Protein AF-A0A969PHQ2-F1 (afdb_monomer_lite)

pLDDT: mean 78.38, std 17.37, range [33.62, 97.25]

Secondary structure (DSSP, 8-state):
-PPPGGGPPPGGGPEEEEEEEPPTTTTTTTPPPPS-TT--TTSS-S-SGGGSEEEEESSTT-SEEEEEEEEE---S-HHHHHHHHHHHHTT----SHHHHHHHHH-B-TTS-BSEEEEEEEEEEE------

Foldseek 3Di:
DAPDPVPDDPPVQEKAKEWEFQDPCLVVVVDDQAPDVQCPPVVPPPPDSSRGTHIEIQCPVHFKYFYKYKAFPDDPDPVVSVQLNVVLSVLPPQHYPVSSVVQQCDADPVRHHSIDMGGPVDMGGDDPPDD

Radius of gyration: 15.78 Å; chains: 1; bounding box: 41×34×43 Å

Structure (mmCIF, N/CA/C/O backbone):
data_AF-A0A969PHQ2-F1
#
_entry.id   AF-A0A969PHQ2-F1
#
loop_
_atom_site.group_PDB
_atom_site.id
_atom_site.type_symbol
_atom_site.label_atom_id
_atom_site.label_alt_id
_atom_site.label_comp_id
_atom_site.label_asym_id
_atom_site.label_entity_id
_atom_site.label_seq_id
_atom_site.pdbx_PDB_ins_code
_atom_site.Cartn_x
_atom_site.Cartn_y
_atom_site.Cartn_z
_atom_site.occupancy
_atom_site.B_iso_or_equiv
_atom_site.auth_seq_id
_atom_site.auth_comp_id
_atom_site.auth_asym_id
_atom_site.auth_atom_id
_atom_site.pdbx_PDB_model_num
ATOM 1 N N . MET A 1 1 ? 24.945 -3.734 -4.606 1.00 40.53 1 MET A N 1
ATOM 2 C CA . MET A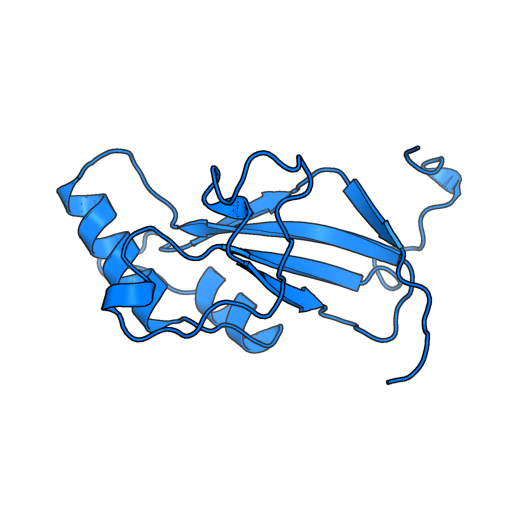 1 1 ? 25.780 -2.512 -4.649 1.00 40.53 1 MET A CA 1
ATOM 3 C C . MET A 1 1 ? 24.861 -1.319 -4.835 1.00 40.53 1 MET A C 1
ATOM 5 O O . MET A 1 1 ? 24.112 -1.302 -5.801 1.00 40.53 1 MET A O 1
ATOM 9 N N . THR A 1 2 ? 24.866 -0.366 -3.906 1.00 40.66 2 THR A N 1
ATOM 10 C CA . THR A 1 2 ? 24.143 0.904 -4.066 1.00 40.66 2 THR A CA 1
ATOM 11 C C . THR A 1 2 ? 24.962 1.793 -5.004 1.00 40.66 2 THR A C 1
ATOM 13 O O . THR A 1 2 ? 26.147 1.978 -4.719 1.00 40.66 2 THR A O 1
ATOM 16 N N . PRO A 1 3 ? 24.400 2.330 -6.101 1.00 42.75 3 PRO A N 1
ATOM 17 C CA . PRO A 1 3 ? 25.134 3.261 -6.948 1.00 42.75 3 PRO A CA 1
ATOM 18 C C . PRO A 1 3 ? 25.591 4.479 -6.128 1.00 42.75 3 PRO A C 1
ATOM 20 O O . PRO A 1 3 ? 24.864 4.898 -5.211 1.00 42.75 3 PRO A O 1
ATOM 23 N N . PRO A 1 4 ? 26.759 5.067 -6.442 1.00 46.84 4 PRO A N 1
ATOM 24 C CA . PRO A 1 4 ? 27.179 6.351 -5.889 1.00 46.84 4 PRO A CA 1
ATOM 25 C C . PRO A 1 4 ? 26.052 7.392 -6.012 1.00 46.84 4 PRO A C 1
ATOM 27 O O . PRO A 1 4 ? 25.302 7.397 -6.992 1.00 46.84 4 PRO A O 1
ATOM 30 N N . LYS A 1 5 ? 25.880 8.263 -5.005 1.00 49.59 5 LYS A N 1
ATOM 31 C CA . LYS A 1 5 ? 24.794 9.276 -4.969 1.00 49.59 5 LYS A CA 1
ATOM 32 C C . LYS A 1 5 ? 24.814 10.208 -6.191 1.00 49.59 5 LYS A C 1
ATOM 34 O O . LYS A 1 5 ? 23.779 10.723 -6.590 1.00 49.59 5 LYS A O 1
ATOM 39 N N . ASP A 1 6 ? 25.992 10.362 -6.762 1.00 48.72 6 ASP A N 1
ATOM 40 C CA . ASP A 1 6 ? 26.426 11.131 -7.920 1.00 48.72 6 ASP A CA 1
ATOM 41 C C . ASP A 1 6 ? 26.103 10.464 -9.277 1.00 48.72 6 ASP A C 1
ATOM 43 O O . ASP A 1 6 ? 26.273 11.089 -10.319 1.00 48.72 6 ASP A O 1
ATOM 47 N N . GLN A 1 7 ? 25.549 9.245 -9.276 1.00 51.25 7 GLN A N 1
ATOM 48 C CA . GLN A 1 7 ? 25.001 8.565 -10.463 1.00 51.25 7 GLN A CA 1
ATOM 49 C C . GLN A 1 7 ? 23.472 8.418 -10.438 1.00 51.25 7 GLN A C 1
ATOM 51 O O . GLN A 1 7 ? 22.901 7.795 -11.332 1.00 51.25 7 GLN A O 1
ATOM 56 N N . ARG A 1 8 ? 22.792 8.970 -9.426 1.00 56.50 8 ARG A N 1
ATOM 57 C CA . ARG A 1 8 ? 21.328 8.909 -9.347 1.00 56.50 8 ARG A CA 1
ATOM 58 C C . ARG A 1 8 ? 20.722 9.859 -10.365 1.00 56.50 8 ARG A C 1
ATOM 60 O O . ARG A 1 8 ? 21.049 11.047 -10.375 1.00 56.50 8 ARG A O 1
ATOM 67 N N . LEU A 1 9 ? 19.792 9.358 -11.172 1.00 56.75 9 LEU A N 1
ATOM 68 C CA . LEU A 1 9 ? 18.999 10.221 -12.039 1.00 56.75 9 LEU A CA 1
ATOM 69 C C . LEU A 1 9 ? 18.247 11.270 -11.187 1.00 56.75 9 LEU A C 1
ATOM 71 O O . LEU A 1 9 ? 17.856 10.967 -10.055 1.00 56.75 9 LEU A O 1
ATOM 75 N N . PRO A 1 10 ? 18.017 12.501 -11.680 1.00 58.25 10 PRO A N 1
ATOM 76 C CA . PRO A 1 10 ? 17.142 13.474 -11.022 1.00 58.25 10 PRO A CA 1
ATOM 77 C C . PRO A 1 10 ? 15.791 12.852 -10.638 1.00 58.25 10 PRO A C 1
ATOM 79 O O . PRO A 1 10 ? 15.305 11.978 -11.347 1.00 58.25 10 PRO A O 1
ATOM 82 N N . LEU A 1 11 ? 15.130 13.316 -9.567 1.00 54.94 11 LEU A N 1
ATOM 83 C CA . LEU A 1 11 ? 13.827 12.770 -9.125 1.00 54.94 11 LEU A CA 1
ATOM 84 C C . LEU A 1 11 ? 12.764 12.748 -10.244 1.00 54.94 11 LEU A C 1
ATOM 86 O O . LEU A 1 11 ? 11.943 11.839 -10.296 1.00 54.94 11 LEU A O 1
ATOM 90 N N . SER A 1 12 ? 12.815 13.703 -11.179 1.00 56.19 12 SER A N 1
ATOM 91 C CA . SER A 1 12 ? 11.962 13.758 -12.380 1.00 56.19 12 SER A CA 1
ATOM 92 C C . SER A 1 12 ? 12.228 12.636 -13.400 1.00 56.19 12 SER A C 1
ATOM 94 O O . SER A 1 12 ? 11.420 12.395 -14.299 1.00 56.19 12 SER A O 1
ATOM 96 N N . GLN A 1 13 ? 13.353 11.942 -13.260 1.00 58.62 13 GLN A N 1
ATOM 97 C CA . GLN A 1 13 ? 13.823 10.817 -14.064 1.00 58.62 13 GLN A CA 1
ATOM 98 C C . GLN A 1 13 ? 13.891 9.509 -13.253 1.00 58.62 13 GLN A C 1
ATOM 100 O O . GLN A 1 13 ? 14.401 8.508 -13.746 1.00 58.62 13 GLN A O 1
ATOM 105 N N . GLN A 1 14 ? 13.349 9.479 -12.035 1.00 66.94 14 GLN A N 1
ATOM 106 C CA . GLN A 1 14 ? 13.197 8.248 -11.261 1.00 66.94 14 GLN A CA 1
ATOM 107 C C . GLN A 1 14 ? 11.762 7.728 -11.408 1.00 66.94 14 GLN A C 1
ATOM 109 O O . GLN A 1 14 ? 10.800 8.485 -11.275 1.00 66.94 14 GLN A O 1
ATOM 114 N N . SER A 1 15 ? 11.591 6.431 -11.675 1.00 78.38 15 SER A N 1
ATOM 115 C CA . SER A 1 15 ? 10.291 5.784 -11.460 1.00 78.38 15 SER A CA 1
ATOM 116 C C . SER A 1 15 ? 10.169 5.355 -10.008 1.00 78.38 15 SER A C 1
ATOM 118 O O . SER A 1 15 ? 11.152 5.036 -9.342 1.00 78.38 15 SER A O 1
ATOM 120 N N . VAL A 1 16 ? 8.936 5.257 -9.531 1.00 84.44 16 VAL A N 1
ATOM 121 C CA . VAL A 1 16 ? 8.634 4.543 -8.296 1.00 84.44 16 VAL A CA 1
ATOM 122 C C . VAL A 1 16 ? 8.230 3.122 -8.652 1.00 84.44 16 VAL A C 1
ATOM 124 O O . VAL A 1 16 ? 7.546 2.898 -9.654 1.00 84.44 16 VAL A O 1
ATOM 127 N N . PHE A 1 17 ? 8.696 2.172 -7.855 1.00 86.69 17 PHE A N 1
ATOM 128 C CA . PHE A 1 17 ? 8.203 0.810 -7.808 1.00 86.69 17 PHE A CA 1
ATOM 129 C C . PHE A 1 17 ? 7.517 0.609 -6.458 1.00 86.69 17 PHE A C 1
ATOM 131 O O . PHE A 1 17 ? 8.144 0.791 -5.418 1.00 86.69 17 PHE A O 1
ATOM 138 N N . TYR A 1 18 ? 6.250 0.220 -6.480 1.00 87.75 18 TYR A N 1
ATOM 139 C CA . TYR A 1 18 ? 5.510 -0.204 -5.303 1.00 87.75 18 TYR A CA 1
ATOM 140 C C . TYR A 1 18 ? 5.402 -1.728 -5.28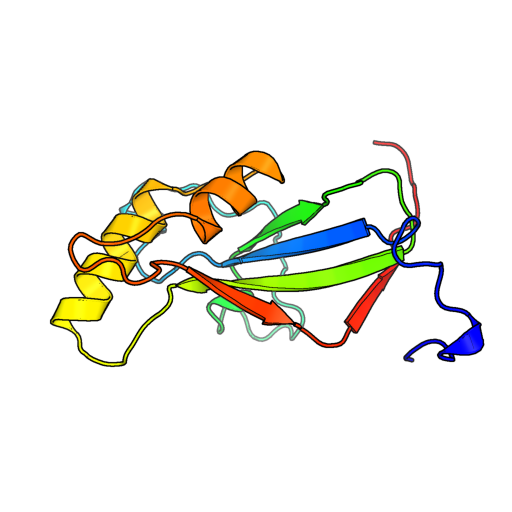4 1.00 87.75 18 TYR A C 1
ATOM 142 O O . TYR A 1 18 ? 4.913 -2.317 -6.253 1.00 87.75 18 TYR A O 1
ATOM 150 N N . GLN A 1 19 ? 5.804 -2.345 -4.173 1.00 88.31 19 GLN A N 1
ATOM 151 C CA . GLN A 1 19 ? 5.300 -3.654 -3.775 1.00 88.31 19 GLN A CA 1
ATOM 152 C C . GLN A 1 19 ? 4.021 -3.443 -2.958 1.00 88.31 19 GLN A C 1
ATOM 154 O O . GLN A 1 19 ? 4.044 -2.778 -1.926 1.00 88.31 19 GLN A O 1
ATOM 159 N N . VAL A 1 20 ? 2.884 -3.948 -3.429 1.00 91.06 20 VAL A N 1
ATOM 160 C CA . VAL A 1 20 ? 1.605 -3.843 -2.710 1.00 91.06 20 VAL A CA 1
ATOM 161 C C . VAL A 1 20 ? 1.329 -5.163 -2.012 1.00 91.06 20 VAL A C 1
ATOM 163 O O . VAL A 1 20 ?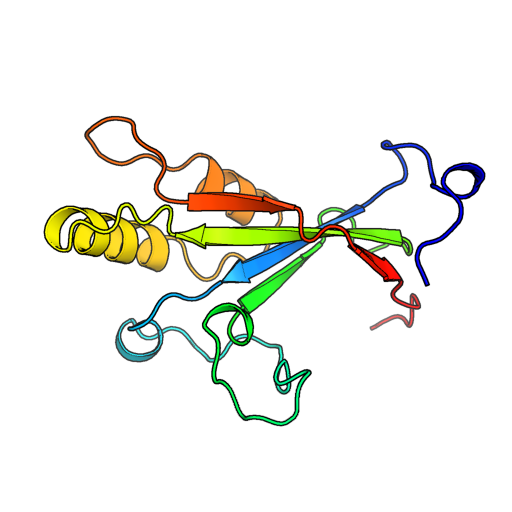 0.975 -6.138 -2.672 1.00 91.06 20 VAL A O 1
ATOM 166 N N . VAL A 1 21 ? 1.517 -5.192 -0.696 1.00 89.94 21 VAL A N 1
ATOM 167 C CA . VAL A 1 21 ? 1.529 -6.411 0.121 1.00 89.94 21 VAL A CA 1
ATOM 168 C C . VAL A 1 21 ? 0.119 -6.928 0.385 1.00 89.94 21 VAL A C 1
ATOM 170 O O . VAL A 1 21 ? -0.771 -6.183 0.791 1.00 89.94 21 VAL A O 1
ATOM 173 N N . TYR A 1 22 ? -0.091 -8.228 0.199 1.00 88.88 22 TYR A N 1
ATOM 174 C CA . TYR A 1 22 ? -1.363 -8.879 0.486 1.00 88.88 22 TYR A CA 1
ATOM 175 C C . TYR A 1 22 ? -1.370 -9.333 1.952 1.00 88.88 22 TYR A C 1
ATOM 177 O O . TYR A 1 22 ? -0.528 -10.142 2.349 1.00 88.88 22 TYR A O 1
ATOM 185 N N . PRO A 1 23 ? -2.310 -8.852 2.787 1.00 88.69 23 PRO A N 1
ATOM 186 C CA . PRO A 1 23 ? -2.386 -9.276 4.180 1.00 88.69 23 PRO A CA 1
ATOM 187 C C . PRO A 1 23 ? -2.850 -10.730 4.298 1.00 88.69 23 PRO A C 1
ATOM 189 O O . PRO A 1 23 ? -3.487 -11.269 3.393 1.00 88.69 23 PRO A O 1
ATOM 192 N N . ALA A 1 24 ? -2.622 -11.348 5.458 1.00 84.81 24 ALA A N 1
ATOM 193 C CA . ALA A 1 24 ? -3.200 -12.653 5.781 1.00 84.81 24 ALA A CA 1
ATOM 194 C C . ALA A 1 24 ? -4.721 -12.676 5.526 1.00 84.81 24 ALA A C 1
ATOM 196 O O . ALA A 1 24 ? -5.415 -11.694 5.800 1.00 84.81 24 ALA A O 1
ATOM 197 N N . GLY A 1 25 ? -5.257 -13.793 5.032 1.00 84.94 25 GLY A N 1
ATOM 198 C CA . GLY A 1 25 ? -6.677 -13.896 4.675 1.00 84.94 25 GLY A CA 1
ATOM 199 C C . GLY A 1 25 ? -7.019 -13.490 3.230 1.00 84.94 25 GLY A C 1
ATOM 200 O O . GLY A 1 25 ? -8.195 -13.417 2.877 1.00 84.94 25 GLY A O 1
ATOM 201 N N . TRP A 1 26 ? -6.026 -13.153 2.394 1.00 87.75 26 TRP A N 1
ATOM 202 C CA . TRP A 1 26 ? -6.265 -12.683 1.023 1.00 87.75 26 TRP A CA 1
ATOM 203 C C . TRP A 1 26 ? -6.851 -13.758 0.097 1.00 87.75 26 TRP A C 1
ATOM 205 O O . TRP A 1 26 ? -7.663 -13.435 -0.771 1.00 87.75 26 TRP A O 1
ATOM 215 N N . LYS A 1 27 ? -6.475 -15.031 0.285 1.00 86.75 27 LYS A N 1
ATOM 216 C CA . LYS A 1 27 ? -6.998 -16.154 -0.514 1.00 86.75 27 LYS A CA 1
ATOM 217 C C . LYS A 1 27 ? -8.476 -16.375 -0.222 1.00 86.75 27 LYS A C 1
ATOM 219 O O . LYS A 1 27 ? -9.273 -16.554 -1.136 1.00 86.75 27 LYS A O 1
ATOM 224 N N . GLU A 1 28 ? -8.838 -16.311 1.053 1.00 88.56 28 GLU A N 1
ATOM 225 C CA . GLU A 1 28 ? -10.200 -16.426 1.565 1.00 88.56 28 GLU A CA 1
ATOM 226 C C . GLU A 1 28 ? -11.078 -15.269 1.072 1.00 88.56 28 GLU A C 1
ATOM 228 O O . GLU A 1 28 ? -12.271 -15.449 0.851 1.00 88.56 28 GLU A O 1
ATOM 233 N N . ALA A 1 29 ? -10.478 -14.102 0.818 1.00 86.31 29 ALA A N 1
ATOM 234 C CA . ALA A 1 29 ? -11.131 -12.970 0.164 1.00 86.31 29 ALA A CA 1
ATOM 235 C C . ALA A 1 29 ? -11.303 -13.142 -1.363 1.00 86.31 29 ALA A C 1
ATOM 237 O O . ALA A 1 29 ? -11.767 -12.221 -2.034 1.00 86.31 29 ALA A O 1
ATOM 238 N N . GLY A 1 30 ? -10.930 -14.294 -1.933 1.00 87.81 30 GLY A N 1
ATOM 239 C CA . GLY A 1 30 ? -11.083 -14.605 -3.358 1.00 87.81 30 GLY A CA 1
ATOM 240 C C . GLY A 1 30 ? -10.043 -13.945 -4.268 1.00 87.81 30 GLY A C 1
ATOM 241 O O . GLY A 1 30 ? -10.188 -13.978 -5.493 1.00 87.81 30 GLY A O 1
ATOM 242 N N . LEU A 1 31 ? -8.993 -13.344 -3.700 1.00 85.31 31 LEU A N 1
ATOM 243 C CA . LEU A 1 31 ? -7.920 -12.749 -4.487 1.00 85.31 31 LEU A CA 1
ATOM 244 C C . LEU A 1 31 ? -7.040 -13.854 -5.087 1.00 85.31 31 LEU A C 1
ATOM 246 O O . LEU A 1 31 ? -6.722 -14.850 -4.439 1.00 85.31 31 LEU A O 1
ATOM 250 N N . LYS A 1 32 ? -6.653 -13.680 -6.355 1.00 82.62 32 LYS A N 1
ATOM 251 C CA . LYS A 1 32 ? -5.730 -14.593 -7.044 1.00 82.62 32 LYS A CA 1
ATOM 252 C C . LYS A 1 32 ? -4.305 -14.373 -6.546 1.00 82.62 32 LYS A C 1
ATOM 254 O O . LYS A 1 32 ? -3.969 -13.269 -6.125 1.00 82.62 32 LYS A O 1
ATOM 259 N N . THR A 1 33 ? -3.469 -15.407 -6.649 1.00 74.50 33 THR A N 1
ATOM 260 C CA . THR A 1 33 ? -2.042 -15.297 -6.329 1.00 74.50 33 THR A CA 1
ATOM 261 C C . THR A 1 33 ? -1.418 -14.144 -7.118 1.00 74.50 33 THR A C 1
ATOM 263 O O . THR A 1 33 ? -1.590 -14.106 -8.343 1.00 74.50 33 THR A O 1
ATOM 266 N N . PRO A 1 34 ? -0.727 -13.201 -6.452 1.00 69.38 34 PRO A N 1
ATOM 267 C CA . PRO A 1 34 ? -0.060 -12.118 -7.153 1.00 69.38 34 PRO A CA 1
ATOM 268 C C . PRO A 1 34 ? 0.991 -12.657 -8.129 1.00 69.38 34 PRO A C 1
ATOM 270 O O . PRO A 1 34 ? 1.543 -13.742 -7.957 1.00 69.38 34 PRO A O 1
ATOM 273 N N . HIS A 1 35 ? 1.259 -11.891 -9.186 1.00 58.31 35 HIS A N 1
ATOM 274 C CA . HIS A 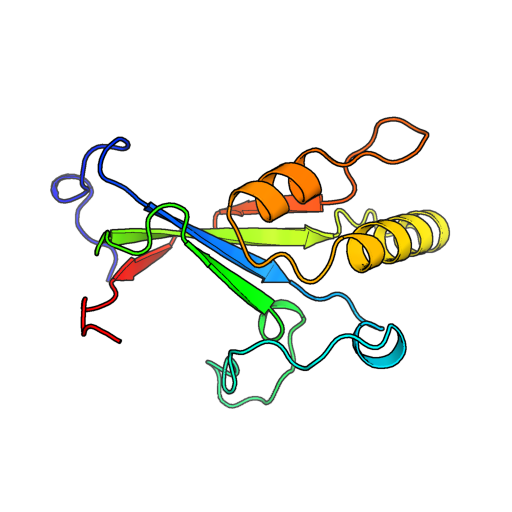1 35 ? 2.000 -12.340 -10.375 1.00 58.31 35 HIS A CA 1
ATOM 275 C C . HIS A 1 35 ? 3.495 -12.650 -10.149 1.00 58.31 35 HIS A C 1
ATOM 277 O O . HIS A 1 35 ? 4.194 -12.988 -11.101 1.00 58.31 35 HIS A O 1
ATOM 283 N N . CYS A 1 36 ? 4.009 -12.541 -8.926 1.00 58.59 36 CYS A N 1
ATOM 284 C CA . CYS A 1 36 ? 5.403 -12.829 -8.624 1.00 58.59 36 CYS A CA 1
ATOM 285 C C . CYS A 1 36 ? 5.546 -14.149 -7.863 1.00 58.59 36 CYS A C 1
ATOM 287 O O . CYS A 1 36 ? 5.543 -14.182 -6.635 1.00 58.59 36 CYS A O 1
ATOM 289 N N . ASN A 1 37 ? 5.705 -15.235 -8.612 1.00 43.62 37 ASN A N 1
ATOM 290 C CA . ASN A 1 37 ? 6.258 -16.480 -8.099 1.00 43.62 37 ASN A CA 1
ATOM 291 C C . ASN A 1 37 ? 7.558 -16.791 -8.872 1.00 43.62 37 ASN A C 1
ATOM 293 O O . ASN A 1 37 ? 7.496 -16.790 -10.105 1.00 43.62 37 ASN A O 1
ATOM 297 N N . PRO A 1 38 ? 8.701 -17.055 -8.209 1.00 52.69 38 PRO A N 1
ATOM 298 C CA . PRO A 1 38 ? 8.939 -16.931 -6.774 1.00 52.69 38 PRO A CA 1
ATOM 299 C C . PRO A 1 38 ? 9.392 -15.510 -6.422 1.00 52.69 38 PRO A C 1
ATOM 301 O O . PRO A 1 38 ? 10.462 -15.064 -6.826 1.00 52.69 38 PRO A O 1
ATOM 304 N N . CYS A 1 39 ? 8.573 -14.806 -5.640 1.00 59.22 39 CYS A N 1
ATOM 305 C CA . CYS A 1 39 ? 9.061 -13.727 -4.777 1.00 59.22 39 CYS A CA 1
ATOM 306 C C . CYS A 1 39 ? 9.707 -14.278 -3.492 1.00 59.22 39 CYS A C 1
ATOM 308 O O . CYS A 1 39 ? 10.136 -13.501 -2.651 1.00 59.22 39 CYS A O 1
ATOM 310 N N . ASP A 1 40 ? 9.834 -15.607 -3.380 1.00 58.78 40 ASP A N 1
ATOM 311 C CA . ASP A 1 40 ? 10.700 -16.300 -2.428 1.00 58.78 40 ASP A CA 1
ATOM 312 C C . ASP A 1 40 ? 12.176 -16.017 -2.757 1.00 58.78 40 ASP A C 1
ATOM 314 O O . ASP A 1 40 ? 12.915 -16.852 -3.277 1.00 58.78 40 ASP A O 1
ATOM 318 N N . HIS A 1 41 ? 12.593 -14.772 -2.524 1.00 58.56 41 HIS A N 1
ATOM 319 C CA . HIS A 1 41 ? 13.947 -14.315 -2.809 1.00 58.56 41 HIS A CA 1
ATOM 320 C C . HIS A 1 41 ? 14.991 -15.046 -1.946 1.00 58.56 41 HIS A C 1
ATOM 322 O O . HIS A 1 41 ? 16.167 -15.062 -2.309 1.00 58.56 41 HIS A O 1
ATOM 328 N N . ALA A 1 42 ? 14.569 -15.644 -0.826 1.00 58.12 42 ALA A N 1
ATOM 329 C CA . ALA A 1 42 ? 15.420 -16.388 0.098 1.00 58.12 42 ALA A CA 1
ATOM 330 C C . ALA A 1 42 ? 15.417 -17.913 -0.140 1.00 58.12 42 ALA A C 1
ATOM 332 O O . ALA A 1 42 ? 16.243 -18.611 0.442 1.00 58.12 42 ALA A O 1
ATOM 333 N N . ASN A 1 43 ? 14.556 -18.436 -1.022 1.00 58.31 43 ASN A N 1
ATOM 334 C CA . ASN A 1 43 ? 14.264 -19.872 -1.160 1.00 58.31 43 ASN A CA 1
ATOM 335 C C . ASN A 1 43 ? 13.807 -20.541 0.157 1.00 58.31 43 ASN A C 1
ATOM 337 O O . ASN A 1 43 ? 14.061 -21.726 0.381 1.00 58.31 43 ASN A O 1
AT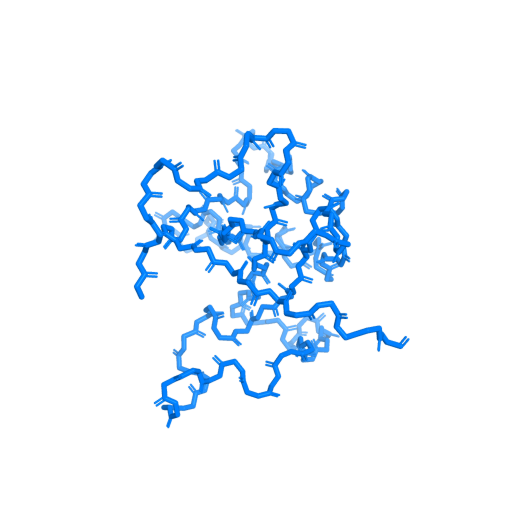OM 341 N N . GLU A 1 44 ? 13.161 -19.787 1.045 1.00 59.47 44 GLU A N 1
ATOM 342 C CA . GLU A 1 44 ? 12.668 -20.250 2.348 1.00 59.47 44 GLU A CA 1
ATOM 343 C C . GLU A 1 44 ? 11.172 -20.611 2.313 1.00 59.47 44 GLU A C 1
ATOM 345 O O . GLU A 1 44 ? 10.592 -21.023 3.318 1.00 59.47 44 GLU A O 1
ATOM 350 N N . GLY A 1 45 ? 10.536 -20.502 1.146 1.00 57.59 45 GLY A N 1
ATOM 351 C CA . GLY A 1 45 ? 9.090 -20.506 0.980 1.00 57.59 45 GLY A CA 1
ATOM 352 C C . GLY A 1 45 ? 8.487 -19.114 1.189 1.00 57.59 45 GLY A C 1
ATOM 353 O O . GLY A 1 45 ? 9.165 -18.167 1.564 1.00 57.59 45 GLY A O 1
ATOM 354 N N . TYR A 1 46 ? 7.178 -18.977 0.951 1.00 60.75 46 TYR A N 1
ATOM 355 C CA . TYR A 1 46 ? 6.419 -17.742 1.210 1.00 60.75 46 TYR A CA 1
ATOM 356 C C . TYR A 1 46 ? 6.250 -17.498 2.716 1.00 60.75 46 TYR A C 1
ATOM 358 O O . TYR A 1 46 ? 5.154 -17.655 3.263 1.00 60.75 46 TYR A O 1
ATOM 366 N N . THR A 1 47 ? 7.346 -17.208 3.405 1.00 56.91 47 THR A N 1
ATOM 367 C CA . THR A 1 47 ? 7.398 -17.117 4.865 1.00 56.91 47 THR A CA 1
ATOM 368 C C . THR A 1 47 ? 7.083 -15.716 5.362 1.00 56.91 47 THR A C 1
ATOM 370 O O . THR A 1 47 ? 6.676 -15.566 6.516 1.00 56.91 47 THR A O 1
ATOM 373 N N . THR A 1 48 ? 7.185 -14.694 4.505 1.00 62.34 48 THR A N 1
ATOM 374 C CA . THR A 1 48 ? 6.895 -13.309 4.873 1.00 62.34 48 THR A CA 1
ATOM 375 C C . THR A 1 48 ? 5.700 -12.743 4.101 1.00 62.34 48 THR A C 1
ATOM 377 O O . THR A 1 48 ? 5.502 -13.050 2.923 1.00 62.34 48 THR A O 1
ATOM 380 N N . PRO A 1 49 ? 4.878 -11.871 4.720 1.00 63.31 49 PRO A N 1
ATOM 381 C CA . PRO A 1 49 ? 3.803 -11.179 4.009 1.00 63.31 49 PRO A CA 1
ATOM 382 C C . PRO A 1 49 ? 4.304 -10.405 2.785 1.00 63.31 49 PRO A C 1
ATOM 384 O O . PRO A 1 49 ? 3.605 -10.326 1.779 1.00 63.31 49 PRO A O 1
ATOM 387 N N . THR A 1 50 ? 5.532 -9.881 2.845 1.00 68.25 50 THR A N 1
ATOM 388 C CA . THR A 1 50 ? 6.174 -9.187 1.728 1.00 68.25 50 THR A CA 1
ATOM 389 C C . THR A 1 50 ? 6.437 -10.089 0.528 1.00 68.25 50 THR A C 1
ATOM 391 O O . THR A 1 50 ? 6.475 -9.570 -0.574 1.00 68.25 50 THR A O 1
ATOM 394 N N . ASP A 1 51 ? 6.511 -11.414 0.667 1.00 70.31 51 ASP A N 1
ATOM 395 C CA . ASP A 1 51 ? 6.681 -12.312 -0.490 1.00 70.31 51 ASP A CA 1
ATOM 396 C C . ASP A 1 51 ? 5.411 -12.404 -1.354 1.00 70.31 51 ASP A C 1
ATOM 398 O O . ASP A 1 51 ? 5.427 -12.934 -2.467 1.00 70.31 51 ASP A O 1
ATOM 402 N N . ILE A 1 52 ? 4.286 -11.886 -0.850 1.00 80.62 52 ILE A N 1
ATOM 403 C CA . ILE A 1 52 ? 2.980 -11.934 -1.499 1.00 80.62 52 ILE A CA 1
ATOM 404 C C . ILE A 1 52 ? 2.544 -10.505 -1.824 1.00 80.62 52 ILE A C 1
ATOM 406 O O . ILE A 1 52 ? 1.821 -9.865 -1.062 1.00 80.62 52 ILE A O 1
ATOM 410 N N . HIS A 1 53 ? 2.979 -9.993 -2.976 1.00 84.00 53 HIS A N 1
ATOM 411 C CA . HIS A 1 53 ? 2.694 -8.614 -3.369 1.00 84.00 53 HIS A CA 1
ATOM 412 C C . HIS A 1 53 ? 2.423 -8.431 -4.872 1.00 84.00 53 HIS A C 1
ATOM 414 O O . HIS A 1 53 ? 3.008 -9.110 -5.721 1.00 84.00 53 HIS A O 1
ATOM 420 N N . ASP A 1 54 ? 1.619 -7.431 -5.233 1.00 85.06 54 ASP A N 1
ATOM 421 C CA . ASP A 1 54 ? 1.595 -6.910 -6.606 1.00 85.06 54 ASP A CA 1
ATOM 422 C C . ASP A 1 54 ? 2.771 -5.952 -6.843 1.00 85.06 54 ASP A C 1
ATOM 424 O O . ASP A 1 54 ?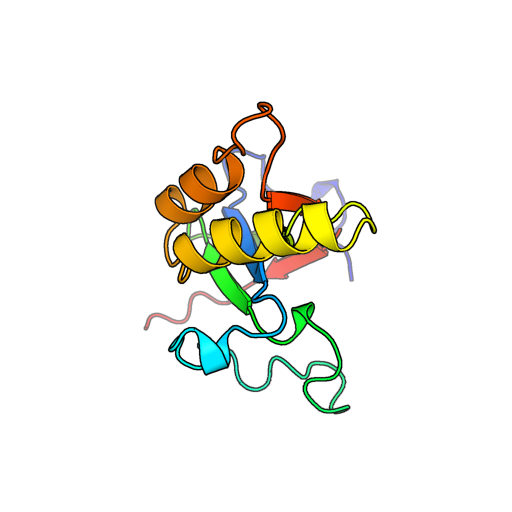 3.244 -5.284 -5.925 1.00 85.06 54 ASP A O 1
ATOM 428 N N . ARG A 1 55 ? 3.236 -5.864 -8.093 1.00 83.25 55 ARG A N 1
ATOM 429 C CA . ARG A 1 55 ? 4.283 -4.927 -8.518 1.00 83.25 55 ARG A CA 1
ATOM 430 C C . ARG A 1 55 ? 3.659 -3.813 -9.344 1.00 83.25 55 ARG A C 1
ATOM 432 O O . ARG A 1 55 ? 3.064 -4.085 -10.385 1.00 83.25 55 ARG A O 1
ATOM 439 N N . VAL A 1 56 ? 3.838 -2.567 -8.927 1.00 86.50 56 VAL A N 1
ATOM 440 C CA . VAL A 1 56 ? 3.313 -1.406 -9.652 1.00 86.50 56 VAL A CA 1
ATOM 441 C C . VAL A 1 56 ? 4.427 -0.401 -9.886 1.00 86.50 56 VAL A C 1
ATOM 443 O O . VAL A 1 56 ? 4.951 0.190 -8.947 1.00 86.50 56 VAL A O 1
ATOM 446 N N . ALA A 1 57 ? 4.772 -0.171 -11.151 1.00 84.25 57 ALA A N 1
ATOM 447 C CA . ALA A 1 57 ? 5.667 0.912 -11.536 1.00 84.25 57 ALA A CA 1
ATOM 448 C C . ALA A 1 57 ? 4.854 2.151 -11.932 1.00 84.25 57 ALA A C 1
ATOM 450 O O . ALA A 1 57 ? 3.873 2.039 -12.667 1.00 84.25 57 ALA A O 1
ATOM 451 N N . THR A 1 58 ? 5.266 3.337 -11.479 1.00 82.88 58 THR A N 1
ATOM 452 C CA . THR A 1 58 ? 4.649 4.599 -11.927 1.00 82.88 58 THR A CA 1
ATOM 453 C C . THR A 1 58 ? 5.047 4.957 -13.353 1.00 82.88 58 THR A C 1
ATOM 455 O O . THR A 1 58 ? 4.266 5.577 -14.069 1.00 82.88 58 THR A O 1
ATOM 458 N N . ARG A 1 59 ? 6.251 4.551 -13.759 1.00 79.12 59 ARG A N 1
ATOM 459 C CA . ARG A 1 59 ? 6.827 4.757 -15.085 1.00 79.12 59 ARG A CA 1
ATOM 460 C C . ARG A 1 59 ? 7.537 3.471 -15.526 1.00 79.12 59 ARG A C 1
ATOM 462 O O . ARG A 1 59 ? 8.749 3.327 -15.326 1.00 79.12 59 ARG A O 1
ATOM 469 N N . PRO A 1 60 ? 6.788 2.466 -16.025 1.00 75.00 60 PRO A N 1
ATOM 470 C CA . PRO A 1 60 ? 7.346 1.160 -16.380 1.00 75.00 60 PRO A CA 1
ATOM 471 C C . PRO A 1 60 ? 8.411 1.247 -17.482 1.00 75.00 60 PRO A C 1
ATOM 473 O O . PRO A 1 60 ? 9.254 0.363 -17.575 1.00 75.00 60 PRO A O 1
ATOM 476 N N . GLU A 1 61 ? 8.443 2.317 -18.270 1.00 74.81 61 GLU A N 1
ATOM 477 C CA . GLU A 1 61 ? 9.458 2.564 -19.294 1.00 74.81 61 GLU A CA 1
ATOM 478 C C . GLU A 1 61 ? 10.839 2.937 -18.730 1.00 74.81 61 GLU A C 1
ATOM 480 O O . GLU A 1 61 ? 11.843 2.827 -19.430 1.00 74.81 61 GLU A O 1
ATOM 485 N N . MET A 1 62 ? 10.914 3.378 -17.473 1.00 74.75 62 MET A N 1
ATOM 486 C CA . MET A 1 62 ? 12.161 3.852 -16.870 1.00 74.75 62 MET A CA 1
ATOM 487 C C . MET A 1 62 ? 12.973 2.700 -16.280 1.00 74.75 62 MET A C 1
ATOM 489 O O . MET A 1 62 ? 12.432 1.810 -15.620 1.00 74.75 62 MET A O 1
ATOM 493 N N . ARG A 1 63 ? 14.293 2.760 -16.483 1.00 70.69 63 ARG A N 1
ATOM 494 C CA . ARG A 1 63 ? 15.234 1.714 -16.064 1.00 70.69 63 ARG A CA 1
ATOM 495 C C . ARG A 1 63 ? 15.472 1.696 -14.557 1.00 70.69 63 ARG A C 1
ATOM 497 O O . ARG A 1 63 ? 15.447 0.626 -13.961 1.00 70.69 63 ARG A O 1
ATOM 504 N N . GLU A 1 64 ? 15.710 2.863 -13.963 1.00 77.69 64 GLU A N 1
ATOM 505 C CA . GLU A 1 64 ? 15.966 3.015 -12.529 1.00 77.69 64 GLU A CA 1
ATOM 506 C C . GLU A 1 64 ? 14.660 3.304 -11.786 1.00 77.69 64 GLU A C 1
ATOM 508 O O . GLU A 1 64 ? 13.928 4.248 -12.116 1.00 77.69 64 GLU A O 1
ATOM 513 N N . ARG A 1 65 ? 14.361 2.486 -10.770 1.00 80.19 65 ARG A N 1
ATOM 514 C CA . ARG A 1 65 ? 13.174 2.664 -9.930 1.00 80.19 65 ARG A CA 1
ATOM 515 C C . ARG A 1 65 ? 13.511 2.575 -8.452 1.00 80.19 65 ARG A C 1
ATOM 517 O O . ARG A 1 65 ? 14.183 1.637 -8.039 1.00 80.19 65 ARG A O 1
ATOM 524 N N . ARG A 1 66 ? 12.988 3.490 -7.638 1.00 84.00 66 ARG A N 1
ATOM 525 C CA . ARG A 1 66 ? 13.084 3.395 -6.175 1.00 84.00 66 ARG A CA 1
ATOM 526 C C . ARG A 1 66 ? 11.974 2.499 -5.628 1.00 84.00 66 ARG A C 1
ATOM 528 O O . ARG A 1 66 ? 10.815 2.681 -6.004 1.00 84.00 66 ARG A O 1
ATOM 535 N N . GLY A 1 67 ? 12.336 1.536 -4.781 1.00 84.69 67 GLY A N 1
ATOM 536 C CA . GLY A 1 67 ? 11.409 0.557 -4.216 1.00 84.69 67 GLY A CA 1
ATOM 537 C C . GLY A 1 67 ? 10.714 1.041 -2.944 1.00 84.69 67 GLY A C 1
ATOM 538 O O . GLY A 1 67 ? 11.367 1.514 -2.017 1.00 84.69 67 GLY A O 1
ATOM 539 N N . PHE A 1 68 ? 9.396 0.871 -2.889 1.00 87.00 68 PHE A N 1
ATOM 540 C CA . PHE A 1 68 ? 8.573 1.145 -1.715 1.00 87.00 68 PHE A CA 1
ATOM 541 C C . PHE A 1 68 ? 7.625 -0.019 -1.433 1.00 87.00 68 PHE A C 1
ATOM 543 O O . PHE A 1 68 ? 7.044 -0.579 -2.361 1.00 87.00 68 PHE A O 1
ATOM 550 N N . SER A 1 69 ? 7.423 -0.332 -0.156 1.00 89.06 69 SER A N 1
ATOM 551 C CA . SER A 1 69 ? 6.378 -1.234 0.327 1.00 89.06 69 SER A CA 1
ATOM 552 C C . SER A 1 69 ? 5.107 -0.474 0.634 1.00 89.06 69 SER A C 1
ATOM 554 O O . SER A 1 69 ? 5.158 0.583 1.251 1.00 89.06 69 SER A O 1
ATOM 556 N N . VAL A 1 70 ? 3.967 -1.001 0.203 1.00 93.12 70 VAL A N 1
ATOM 557 C CA . VAL A 1 70 ? 2.638 -0.526 0.583 1.00 93.12 70 VAL A CA 1
ATOM 558 C C . VAL A 1 70 ? 1.977 -1.625 1.390 1.00 93.12 70 VAL A C 1
ATOM 560 O O . VAL A 1 70 ? 1.642 -2.680 0.858 1.00 93.12 70 VAL A O 1
ATOM 563 N N . GLU A 1 71 ? 1.754 -1.362 2.670 1.00 93.81 71 GLU A N 1
ATOM 564 C CA . GLU A 1 71 ? 1.334 -2.362 3.654 1.00 93.81 71 GLU A CA 1
ATOM 565 C C . GLU A 1 71 ? 0.104 -1.897 4.428 1.00 93.81 71 GLU A C 1
ATOM 567 O O . GLU A 1 71 ? -0.129 -0.689 4.536 1.00 93.81 71 GLU A O 1
ATOM 572 N N . PRO A 1 72 ? -0.677 -2.818 5.018 1.00 95.00 72 PRO A N 1
ATOM 573 C CA . PRO A 1 72 ? -1.689 -2.452 5.998 1.00 95.00 72 PRO A CA 1
ATOM 574 C C . PRO A 1 72 ? -1.072 -1.647 7.153 1.00 95.00 72 PRO A C 1
ATOM 576 O O . PRO A 1 72 ? -0.035 -2.015 7.704 1.00 95.00 72 PRO A O 1
ATOM 579 N N . SER A 1 73 ? -1.722 -0.557 7.559 1.00 96.38 73 SER A N 1
ATOM 580 C CA . SER A 1 73 ? -1.244 0.307 8.652 1.00 96.38 73 SER A CA 1
ATOM 581 C C . SER A 1 73 ? -1.600 -0.251 10.039 1.00 96.38 73 SER A C 1
ATOM 583 O O . SER A 1 73 ? -2.192 0.466 10.849 1.00 96.38 73 SER A O 1
ATOM 585 N N . TYR A 1 74 ? -1.301 -1.528 10.299 1.00 94.56 74 TYR A N 1
ATOM 586 C CA . TYR A 1 74 ? -1.648 -2.195 11.558 1.00 94.56 74 TYR A CA 1
ATOM 587 C C . TYR A 1 74 ? -1.090 -1.476 12.787 1.00 94.56 74 TYR A C 1
ATOM 589 O O . TYR A 1 74 ? -0.001 -0.902 12.755 1.00 94.56 74 TYR A O 1
ATOM 597 N N . THR A 1 75 ? -1.858 -1.513 13.873 1.00 94.12 75 THR A N 1
ATOM 598 C CA . THR A 1 75 ? -1.527 -0.852 15.140 1.00 94.12 75 THR A CA 1
ATOM 599 C C . THR A 1 75 ? -1.194 -1.840 16.252 1.00 94.12 75 THR A C 1
ATOM 601 O O . THR A 1 75 ? -0.775 -1.405 17.320 1.00 94.12 75 THR A O 1
ATOM 604 N N . GLY A 1 76 ? -1.425 -3.141 16.040 1.00 93.44 76 GLY A N 1
ATOM 605 C CA . GLY A 1 76 ? -1.286 -4.181 17.060 1.00 93.44 76 GLY A CA 1
ATOM 606 C C . GLY A 1 76 ? -2.530 -4.370 17.934 1.00 93.44 76 GLY A C 1
ATOM 607 O O . GLY A 1 76 ? -2.525 -5.226 18.814 1.00 93.44 76 GLY A O 1
ATOM 608 N N . ASP A 1 77 ? -3.601 -3.603 17.699 1.00 95.56 77 ASP A N 1
ATOM 609 C CA . ASP A 1 77 ? -4.902 -3.834 18.334 1.00 95.56 77 ASP A CA 1
ATOM 610 C C . ASP A 1 77 ? -5.734 -4.744 17.412 1.00 95.56 77 ASP A C 1
ATOM 612 O O . ASP A 1 77 ? -6.066 -4.327 16.298 1.00 95.56 77 ASP A O 1
ATOM 616 N N . PRO A 1 78 ? -6.131 -5.955 17.850 1.00 94.75 78 PRO A N 1
ATOM 617 C CA . PRO A 1 78 ? -6.816 -6.917 16.987 1.00 94.75 78 PRO A CA 1
ATOM 618 C C . PRO A 1 78 ? -8.125 -6.405 16.368 1.00 94.75 78 PRO A C 1
ATOM 620 O O . PRO A 1 78 ? -8.442 -6.726 15.220 1.00 94.75 78 PRO A O 1
ATOM 623 N N . ASN A 1 79 ? -8.892 -5.593 17.099 1.00 93.75 79 ASN A N 1
ATOM 624 C CA . ASN A 1 79 ? -10.175 -5.070 16.626 1.00 93.75 79 ASN A CA 1
ATOM 625 C C . ASN A 1 79 ? -9.971 -3.961 15.590 1.00 93.75 79 ASN A C 1
ATOM 627 O O . ASN A 1 79 ? -10.729 -3.835 14.623 1.00 93.75 79 ASN A O 1
ATOM 631 N N . VAL A 1 80 ? -8.947 -3.136 15.793 1.00 94.69 80 VAL A N 1
ATOM 632 C CA . VAL A 1 80 ? -8.534 -2.087 14.855 1.00 94.69 80 VAL A CA 1
ATOM 633 C C . VAL A 1 80 ? -7.937 -2.720 13.597 1.00 94.69 80 VAL A C 1
ATOM 635 O O . VAL A 1 80 ? -8.310 -2.327 12.487 1.00 94.69 80 VAL A O 1
ATOM 638 N N . ASP A 1 81 ? -7.088 -3.730 13.758 1.00 95.31 81 ASP A N 1
ATOM 639 C CA . ASP A 1 81 ? -6.383 -4.413 12.677 1.00 95.31 81 ASP A CA 1
ATOM 640 C C . ASP A 1 81 ? -7.330 -5.239 11.807 1.00 95.31 81 ASP A C 1
ATOM 642 O O . ASP A 1 81 ? -7.185 -5.248 10.585 1.00 95.31 81 ASP A O 1
ATOM 646 N N . ALA A 1 82 ? -8.379 -5.838 12.379 1.00 93.75 82 ALA A N 1
ATOM 647 C CA . ALA A 1 82 ? -9.435 -6.484 11.599 1.00 93.75 82 ALA A CA 1
ATOM 648 C C . ALA A 1 82 ? -10.143 -5.495 10.652 1.00 93.75 82 ALA A C 1
ATOM 650 O O . ALA A 1 82 ? -10.370 -5.810 9.479 1.00 93.75 82 ALA A O 1
ATOM 651 N N . LYS A 1 83 ? -10.433 -4.273 11.126 1.00 94.81 83 LYS A N 1
ATOM 652 C CA . LYS A 1 83 ? -11.036 -3.209 10.302 1.00 94.81 83 LYS A CA 1
ATOM 653 C C . LYS A 1 83 ? -10.076 -2.730 9.216 1.00 94.81 83 LYS A C 1
ATOM 655 O O . LYS A 1 83 ? -10.494 -2.555 8.074 1.00 94.81 83 LYS A O 1
ATOM 660 N N . ILE A 1 84 ? -8.797 -2.547 9.556 1.00 96.56 84 ILE A N 1
ATOM 661 C CA . ILE A 1 84 ? -7.750 -2.174 8.592 1.00 96.56 84 ILE A CA 1
ATOM 662 C C . ILE A 1 84 ? -7.625 -3.251 7.519 1.00 96.56 84 ILE A C 1
ATOM 664 O O . ILE A 1 84 ? -7.699 -2.932 6.338 1.00 96.56 84 ILE A O 1
ATOM 668 N N . LYS A 1 85 ? -7.519 -4.521 7.919 1.00 94.81 85 LYS A N 1
ATOM 669 C CA . LYS A 1 85 ? -7.426 -5.667 7.012 1.00 94.81 85 LYS A CA 1
ATOM 670 C C . LYS A 1 85 ? -8.601 -5.704 6.042 1.00 94.81 85 LYS A C 1
ATOM 672 O O . LYS A 1 85 ? -8.383 -5.781 4.839 1.00 94.81 85 LYS A O 1
ATOM 677 N N . SER A 1 86 ? -9.833 -5.617 6.548 1.00 94.12 86 SER A N 1
ATOM 678 C CA . SER A 1 86 ? -11.031 -5.648 5.703 1.00 94.12 86 SER A CA 1
ATOM 679 C C . SER A 1 86 ? -11.063 -4.482 4.711 1.00 94.12 86 SER A C 1
ATOM 681 O O . SER A 1 86 ? -11.374 -4.688 3.541 1.00 94.12 86 SER A O 1
ATOM 683 N N . ALA A 1 87 ? -10.730 -3.267 5.158 1.00 95.38 87 ALA A N 1
ATOM 684 C CA . ALA A 1 87 ? -10.717 -2.087 4.297 1.00 95.38 87 ALA A CA 1
ATOM 685 C C . ALA A 1 87 ? -9.592 -2.138 3.252 1.00 95.38 87 ALA A C 1
ATOM 687 O O . ALA A 1 87 ? -9.795 -1.727 2.112 1.00 95.38 87 ALA A O 1
ATOM 688 N N . TYR A 1 88 ? -8.422 -2.654 3.633 1.00 95.94 88 TYR A N 1
ATOM 689 C CA . TYR A 1 88 ? -7.271 -2.828 2.753 1.00 95.94 88 TYR A CA 1
ATOM 690 C C . TYR A 1 88 ? -7.558 -3.887 1.681 1.00 95.94 88 TYR A C 1
ATOM 692 O O . TYR A 1 88 ? -7.397 -3.611 0.495 1.00 95.94 88 TYR A O 1
ATOM 700 N N . LEU A 1 89 ? -8.071 -5.064 2.069 1.00 93.81 89 LEU A N 1
ATOM 701 C CA . LEU A 1 89 ? -8.448 -6.138 1.138 1.00 93.81 89 LEU A CA 1
ATOM 702 C C . LEU A 1 89 ? -9.481 -5.676 0.103 1.00 93.81 89 LEU A C 1
ATOM 704 O O . LEU A 1 89 ? -9.352 -6.010 -1.069 1.00 93.81 89 LEU A O 1
ATOM 708 N N . ALA A 1 90 ? -10.453 -4.847 0.497 1.00 93.94 90 ALA A N 1
ATOM 709 C CA . ALA A 1 90 ? -11.463 -4.299 -0.415 1.00 93.94 90 ALA A CA 1
ATOM 710 C C . ALA A 1 90 ? -10.894 -3.363 -1.505 1.00 93.94 90 ALA A C 1
ATOM 712 O O . ALA A 1 90 ? -11.613 -2.968 -2.423 1.00 93.94 90 ALA A O 1
ATOM 713 N N . LYS A 1 91 ? -9.622 -2.966 -1.395 1.00 94.25 91 LYS A N 1
ATOM 714 C CA . LYS A 1 91 ? -8.906 -2.141 -2.377 1.00 94.25 91 LYS A CA 1
ATOM 715 C C . LYS A 1 91 ? -7.919 -2.943 -3.227 1.00 94.25 91 LYS A C 1
ATOM 717 O O . LYS A 1 91 ? -7.303 -2.366 -4.122 1.00 94.25 91 LYS A O 1
ATOM 722 N N . LEU A 1 92 ? -7.768 -4.240 -2.964 1.00 92.75 92 LEU A N 1
ATOM 723 C CA . LEU A 1 92 ? -6.922 -5.131 -3.748 1.00 92.75 92 LEU A CA 1
ATOM 724 C C . LEU A 1 92 ? -7.724 -5.847 -4.850 1.00 92.75 92 LEU A C 1
ATOM 726 O O . LEU A 1 92 ? -8.922 -6.082 -4.685 1.00 92.75 92 LEU A O 1
ATOM 730 N N . PRO A 1 93 ? -7.076 -6.228 -5.967 1.00 92.06 93 PRO A N 1
ATOM 731 C CA . PRO A 1 93 ? -5.678 -5.953 -6.315 1.00 92.06 93 PRO A CA 1
ATOM 732 C C . PRO A 1 93 ? -5.463 -4.495 -6.762 1.00 92.06 93 PRO A C 1
ATOM 734 O O . PRO A 1 93 ? -6.266 -3.948 -7.521 1.00 92.06 93 PRO A O 1
ATOM 737 N N . ALA A 1 94 ? -4.348 -3.878 -6.361 1.00 90.31 94 ALA A N 1
ATOM 738 C CA . ALA A 1 94 ? -3.936 -2.569 -6.872 1.00 90.31 94 ALA A CA 1
ATOM 739 C C . ALA A 1 94 ? -2.884 -2.764 -7.973 1.00 90.31 94 ALA A C 1
ATOM 741 O O . ALA A 1 94 ? -1.730 -3.069 -7.691 1.00 90.31 94 ALA A O 1
ATOM 742 N N . LYS A 1 95 ? -3.284 -2.593 -9.238 1.00 86.62 95 LYS A N 1
ATOM 743 C CA . LYS A 1 95 ? -2.469 -2.935 -10.421 1.00 86.62 95 LYS A CA 1
ATOM 744 C C . LYS A 1 95 ? -1.950 -1.724 -11.197 1.00 86.62 95 LYS A C 1
ATOM 746 O O . LYS A 1 95 ? -1.356 -1.873 -12.259 1.00 86.62 95 LYS A O 1
ATOM 751 N N . SER A 1 96 ? -2.188 -0.516 -10.695 1.00 88.56 96 SER A N 1
ATOM 752 C CA . SER A 1 96 ? -1.781 0.739 -11.330 1.00 88.56 96 SER A CA 1
ATOM 753 C C . SER A 1 96 ? -1.395 1.780 -10.287 1.00 88.56 96 SER A C 1
ATOM 755 O O . SER A 1 96 ? -1.867 1.732 -9.150 1.00 88.56 96 SER A O 1
ATOM 757 N N . ALA A 1 97 ? -0.572 2.756 -10.677 1.00 87.44 97 ALA A N 1
ATOM 758 C CA . ALA A 1 97 ? -0.164 3.847 -9.791 1.00 87.44 97 ALA A CA 1
ATOM 759 C C . ALA A 1 97 ? -1.371 4.610 -9.221 1.00 87.44 97 ALA A C 1
ATOM 761 O O . ALA A 1 97 ? -1.388 4.962 -8.045 1.00 87.44 97 ALA A O 1
ATOM 762 N N . THR A 1 98 ? -2.422 4.794 -10.024 1.00 91.62 98 THR A N 1
ATOM 763 C CA . THR A 1 98 ? -3.681 5.404 -9.580 1.00 91.62 98 THR A CA 1
ATOM 764 C C . THR A 1 98 ? -4.348 4.593 -8.473 1.00 91.62 98 THR A C 1
ATOM 766 O O . THR A 1 98 ? -4.751 5.165 -7.463 1.00 91.62 98 THR A O 1
ATOM 769 N N . GLN A 1 99 ? -4.437 3.269 -8.621 1.00 94.00 99 GLN A N 1
ATOM 770 C CA . GLN A 1 99 ? -5.012 2.401 -7.588 1.00 94.00 99 GLN A CA 1
ATOM 771 C C . GLN A 1 99 ? -4.153 2.378 -6.320 1.00 94.00 99 GLN A C 1
ATOM 773 O O . GLN A 1 99 ? -4.699 2.394 -5.220 1.00 94.00 99 GLN A O 1
ATOM 778 N N . VAL A 1 100 ? -2.823 2.420 -6.451 1.00 92.75 100 VAL A N 1
ATOM 779 C CA . VAL A 1 100 ? -1.919 2.555 -5.297 1.00 92.75 100 VAL A CA 1
ATOM 780 C C . VAL A 1 100 ? -2.144 3.887 -4.578 1.00 92.75 100 VAL A C 1
ATOM 782 O O . VAL A 1 100 ? -2.290 3.908 -3.359 1.00 92.75 100 VAL A O 1
ATOM 785 N N . ASN A 1 101 ? -2.265 4.994 -5.310 1.00 92.38 101 ASN A N 1
ATOM 786 C CA . ASN A 1 101 ? -2.556 6.300 -4.716 1.00 92.38 101 ASN A CA 1
ATOM 787 C C . ASN A 1 101 ? -3.927 6.323 -4.023 1.00 92.38 101 ASN A C 1
ATOM 789 O O . ASN A 1 101 ? -4.053 6.877 -2.934 1.00 92.38 101 ASN A O 1
ATOM 793 N N . GLN A 1 102 ? -4.947 5.684 -4.605 1.00 95.38 102 GLN A N 1
ATOM 794 C CA . GLN A 1 102 ? -6.263 5.530 -3.973 1.00 95.38 102 GLN A CA 1
ATOM 795 C C . GLN A 1 102 ? -6.194 4.695 -2.689 1.00 95.38 102 GLN A C 1
ATOM 797 O O . GLN A 1 102 ? -6.850 5.035 -1.705 1.00 95.38 102 GLN A O 1
ATOM 802 N N . LEU A 1 103 ? -5.393 3.626 -2.680 1.00 96.06 103 LEU A N 1
ATOM 803 C CA . LEU A 1 103 ? -5.139 2.806 -1.497 1.00 96.06 103 LEU A CA 1
ATOM 804 C C . LEU A 1 103 ? -4.439 3.617 -0.393 1.00 96.06 103 LEU A C 1
ATOM 806 O O . LEU A 1 103 ? -4.900 3.622 0.746 1.00 96.06 103 LEU A O 1
ATOM 810 N N . LEU A 1 104 ? -3.388 4.368 -0.731 1.00 94.81 104 LEU A N 1
ATOM 811 C CA . LEU A 1 104 ? -2.651 5.225 0.209 1.00 94.81 104 LEU A CA 1
ATOM 812 C C . LEU A 1 104 ? -3.474 6.423 0.708 1.00 94.81 104 LEU A C 1
ATOM 814 O O . LEU A 1 104 ? -3.251 6.913 1.816 1.00 94.81 104 LEU A O 1
ATOM 818 N N . ALA A 1 105 ? -4.440 6.899 -0.078 1.00 96.62 105 ALA A N 1
ATOM 819 C CA . ALA A 1 105 ? -5.364 7.963 0.311 1.00 96.62 105 ALA A CA 1
ATOM 820 C C . ALA A 1 105 ? -6.556 7.455 1.139 1.00 96.62 105 ALA A C 1
ATOM 822 O O . ALA A 1 105 ? -7.212 8.248 1.815 1.00 96.62 105 ALA A O 1
ATOM 823 N N . ALA A 1 106 ? -6.839 6.151 1.126 1.00 96.56 106 ALA A N 1
ATOM 824 C CA . ALA A 1 106 ? -7.977 5.599 1.840 1.00 96.56 106 ALA A CA 1
ATOM 825 C C . ALA A 1 106 ? -7.822 5.760 3.362 1.00 96.56 106 ALA A C 1
ATOM 827 O O . ALA A 1 106 ? -6.735 5.613 3.939 1.00 96.56 106 ALA A O 1
ATOM 828 N N . ARG A 1 107 ? -8.939 6.096 4.010 1.00 96.06 107 ARG A N 1
ATOM 829 C CA . ARG A 1 107 ? -9.042 6.329 5.451 1.00 96.06 107 ARG A CA 1
ATOM 830 C C . ARG A 1 107 ? -10.174 5.500 6.036 1.00 96.06 107 ARG A C 1
ATOM 832 O O . ARG A 1 107 ? -11.156 5.201 5.360 1.00 96.06 107 ARG A O 1
ATOM 839 N N . ARG A 1 108 ? -10.032 5.148 7.307 1.00 92.75 108 ARG A N 1
ATOM 840 C CA . ARG A 1 108 ? -11.108 4.593 8.131 1.00 92.75 108 ARG A CA 1
ATOM 841 C C . ARG A 1 108 ? -12.070 5.704 8.559 1.00 92.75 108 ARG A C 1
ATOM 843 O O . ARG A 1 108 ? -11.789 6.885 8.369 1.00 92.75 108 ARG A O 1
ATOM 850 N N . SER A 1 109 ? -13.168 5.328 9.211 1.00 90.12 109 SER A N 1
ATOM 851 C CA . SER A 1 109 ? -14.166 6.271 9.737 1.00 90.12 109 SER A CA 1
ATOM 852 C C . SER A 1 109 ? -13.612 7.265 10.766 1.00 90.12 109 SER A C 1
ATOM 854 O O . SER A 1 109 ? -14.182 8.333 10.936 1.00 90.12 109 SER A O 1
ATOM 856 N N . ASP A 1 110 ? -12.507 6.938 11.441 1.00 89.62 110 ASP A N 1
ATOM 857 C CA . ASP A 1 110 ? -11.812 7.827 12.380 1.00 89.62 110 ASP A CA 1
ATOM 858 C C . ASP A 1 110 ? -10.729 8.696 11.714 1.00 89.62 110 ASP A C 1
ATOM 860 O O . ASP A 1 110 ? -9.907 9.301 12.398 1.00 89.62 110 ASP A O 1
ATOM 864 N N . GLY A 1 111 ? -10.681 8.731 10.379 1.00 93.31 111 GLY A N 1
ATOM 865 C CA . GLY A 1 111 ? -9.738 9.546 9.613 1.00 93.31 111 GLY A CA 1
ATOM 866 C C . GLY A 1 111 ? -8.314 8.990 9.533 1.00 93.31 111 GLY A C 1
ATOM 867 O O . GLY A 1 111 ? -7.478 9.586 8.855 1.00 93.31 111 GLY A O 1
ATOM 868 N N . LYS A 1 112 ? -8.011 7.846 10.165 1.00 95.31 112 LYS A N 1
ATOM 869 C CA . LYS A 1 112 ? -6.681 7.214 10.100 1.00 95.31 112 LYS A CA 1
ATOM 870 C C . LYS A 1 112 ? -6.481 6.431 8.802 1.00 95.31 112 LYS A C 1
ATOM 872 O O . LYS A 1 112 ? -7.435 5.895 8.235 1.00 95.31 112 LYS A O 1
ATOM 877 N N . ALA A 1 113 ? -5.239 6.364 8.326 1.00 96.94 113 ALA A N 1
ATOM 878 C CA . ALA A 1 113 ? -4.879 5.623 7.119 1.00 96.94 113 ALA A CA 1
ATOM 879 C C . ALA A 1 113 ? -5.092 4.111 7.282 1.00 96.94 113 ALA A C 1
ATOM 881 O O . ALA A 1 113 ? -4.898 3.561 8.364 1.00 96.94 113 ALA A O 1
ATOM 882 N N . ILE A 1 114 ? -5.491 3.443 6.196 1.00 97.00 114 ILE A N 1
ATOM 883 C CA . ILE A 1 114 ? -5.554 1.970 6.146 1.00 97.00 114 ILE A CA 1
ATOM 884 C C . ILE A 1 114 ? -4.267 1.350 5.605 1.00 97.00 114 ILE A C 1
ATOM 886 O O . ILE A 1 114 ? -4.016 0.171 5.833 1.00 97.00 114 ILE A O 1
ATOM 890 N N . ALA A 1 115 ? -3.457 2.141 4.904 1.00 97.25 115 ALA A N 1
ATOM 891 C CA . ALA A 1 115 ? -2.205 1.722 4.305 1.00 97.25 115 ALA A CA 1
ATOM 892 C C . ALA A 1 115 ? -1.078 2.671 4.719 1.00 97.25 115 ALA A C 1
ATOM 894 O O . ALA A 1 115 ? -1.297 3.876 4.862 1.00 97.25 115 ALA A O 1
ATOM 895 N N . LYS A 1 116 ? 0.121 2.119 4.882 1.00 94.38 116 LYS A N 1
ATOM 896 C CA . LYS A 1 116 ? 1.376 2.848 5.077 1.00 94.38 116 LYS A CA 1
ATOM 897 C C . LYS A 1 116 ? 2.308 2.577 3.900 1.00 94.38 116 LYS A C 1
ATOM 899 O O . LYS A 1 116 ? 2.170 1.557 3.224 1.00 94.38 116 LYS A O 1
ATOM 904 N N . VAL A 1 117 ? 3.234 3.502 3.663 1.00 92.19 117 VAL A N 1
ATOM 905 C CA . VAL A 1 117 ? 4.310 3.337 2.685 1.00 92.19 117 VAL A CA 1
ATOM 906 C C . VAL A 1 117 ? 5.647 3.282 3.413 1.00 92.19 117 VAL A C 1
ATOM 908 O O . VAL A 1 117 ? 5.929 4.149 4.239 1.00 92.19 117 VAL A O 1
ATOM 911 N N . GLU A 1 118 ? 6.456 2.277 3.109 1.00 88.25 118 GLU A N 1
ATOM 912 C CA . GLU A 1 118 ? 7.807 2.123 3.643 1.00 88.25 118 GLU A CA 1
ATOM 913 C C . GLU A 1 118 ? 8.817 2.180 2.505 1.00 88.25 118 GLU A C 1
ATOM 915 O O . GLU A 1 118 ? 8.650 1.550 1.464 1.00 88.25 118 GLU A O 1
ATOM 920 N N . ASP A 1 119 ? 9.861 2.979 2.683 1.00 84.19 119 ASP A N 1
ATOM 921 C CA . ASP A 1 119 ? 10.972 3.036 1.744 1.00 84.19 119 ASP A CA 1
ATOM 922 C C . ASP A 1 119 ? 11.869 1.830 1.981 1.00 84.19 119 ASP A C 1
ATOM 924 O O . ASP A 1 119 ? 12.432 1.672 3.064 1.00 84.19 119 ASP A O 1
ATOM 928 N N . LEU A 1 120 ? 12.016 0.985 0.967 1.00 79.12 120 LEU A N 1
ATOM 929 C CA . LEU A 1 120 ? 12.817 -0.223 1.103 1.00 79.12 120 LEU A CA 1
ATOM 930 C C . LEU A 1 120 ? 14.325 0.072 1.058 1.00 79.12 120 LEU A C 1
ATOM 932 O O . LEU A 1 120 ? 15.144 -0.817 1.272 1.00 79.12 120 LEU A O 1
ATOM 936 N N . GLY A 1 121 ? 14.721 1.313 0.752 1.00 75.50 121 GLY A N 1
ATOM 937 C CA . GLY A 1 121 ? 16.118 1.738 0.752 1.00 75.50 121 GLY A CA 1
ATOM 938 C C . GLY A 1 121 ? 16.934 1.224 -0.435 1.00 75.50 121 GLY A C 1
ATOM 939 O O . GLY A 1 121 ? 18.142 1.465 -0.490 1.00 75.50 121 GLY A O 1
ATOM 940 N N . PHE A 1 122 ? 16.299 0.561 -1.405 1.00 70.81 122 PHE A N 1
ATOM 941 C CA . PHE A 1 122 ? 16.969 -0.000 -2.572 1.00 70.81 122 PHE A CA 1
ATOM 942 C C . PHE A 1 122 ? 16.335 0.439 -3.900 1.00 70.81 122 PHE A C 1
ATOM 944 O O . PHE A 1 122 ? 15.203 0.929 -3.966 1.00 70.81 122 PHE A O 1
ATOM 951 N N . TYR A 1 123 ? 17.116 0.288 -4.970 1.00 72.69 123 TYR A N 1
ATOM 952 C CA . TYR A 1 123 ? 16.725 0.614 -6.338 1.00 72.69 123 TYR A CA 1
ATOM 953 C C . TYR A 1 123 ? 16.634 -0.666 -7.162 1.00 72.69 123 TYR A C 1
ATOM 955 O O . TYR A 1 123 ? 17.504 -1.532 -7.079 1.00 72.69 123 TYR A O 1
ATOM 963 N N . PHE A 1 124 ? 15.590 -0.764 -7.976 1.00 67.81 124 PHE A N 1
ATOM 964 C CA . PHE A 1 124 ? 15.461 -1.776 -9.007 1.00 67.81 124 PHE A CA 1
ATOM 965 C C . PHE A 1 124 ? 15.979 -1.218 -10.327 1.00 67.81 124 PHE A C 1
ATOM 967 O O . PHE A 1 124 ? 15.569 -0.138 -10.759 1.00 67.81 124 PHE A O 1
ATOM 974 N N . PHE A 1 125 ? 16.819 -2.001 -10.993 1.00 64.44 125 PHE A N 1
ATOM 975 C CA . PHE A 1 125 ? 17.160 -1.811 -12.393 1.00 64.44 125 PHE A CA 1
ATOM 976 C C . PHE A 1 125 ? 16.505 -2.947 -13.169 1.00 64.44 125 PHE A C 1
ATOM 978 O O . PHE A 1 125 ? 16.861 -4.104 -12.968 1.00 64.44 125 PHE A O 1
ATOM 985 N N . SER A 1 126 ? 15.517 -2.648 -14.011 1.00 59.84 126 SER A N 1
ATOM 986 C CA . SER A 1 126 ? 15.029 -3.638 -14.977 1.00 59.84 126 SER A CA 1
ATOM 987 C C . SER A 1 126 ? 15.631 -3.326 -16.332 1.00 59.84 126 SER A C 1
ATOM 989 O O . SER A 1 126 ? 15.500 -2.191 -16.795 1.00 59.84 126 SER A O 1
ATOM 991 N N . ASP A 1 127 ? 16.231 -4.312 -16.991 1.00 45.53 127 ASP A N 1
ATOM 992 C CA . ASP A 1 127 ? 16.493 -4.176 -18.416 1.00 45.53 127 ASP A CA 1
ATOM 993 C C . ASP A 1 127 ? 15.147 -4.048 -19.135 1.00 45.53 127 ASP A C 1
ATOM 995 O O . ASP A 1 127 ? 14.204 -4.793 -18.869 1.00 45.53 127 ASP A O 1
ATOM 999 N N . ILE A 1 128 ? 15.028 -3.036 -19.996 1.00 47.84 128 ILE A N 1
ATOM 1000 C CA . ILE A 1 128 ? 13.856 -2.830 -20.848 1.00 47.84 128 ILE A CA 1
ATOM 1001 C C . ILE A 1 128 ? 13.919 -3.908 -21.933 1.00 47.84 128 ILE A C 1
ATOM 1003 O O . ILE A 1 128 ? 14.247 -3.636 -23.084 1.00 47.84 128 ILE A O 1
ATOM 1007 N N . THR A 1 129 ? 13.677 -5.164 -21.581 1.00 38.28 129 THR A N 1
ATOM 1008 C CA . THR A 1 129 ? 13.332 -6.162 -22.586 1.00 38.28 129 THR A CA 1
ATOM 1009 C C . THR A 1 129 ? 11.835 -6.025 -22.794 1.00 38.28 129 THR A C 1
ATOM 1011 O O . THR A 1 129 ? 11.041 -6.310 -21.901 1.00 38.28 129 THR A O 1
ATOM 1014 N N . ARG A 1 130 ? 11.479 -5.445 -23.947 1.00 33.62 130 ARG A N 1
ATOM 1015 C CA . ARG A 1 130 ? 10.109 -5.343 -24.458 1.00 33.62 130 ARG A CA 1
ATOM 1016 C C . ARG A 1 130 ? 9.345 -6.640 -24.156 1.00 33.62 130 ARG A C 1
ATOM 1018 O O . ARG A 1 130 ? 9.858 -7.714 -24.468 1.00 33.62 130 ARG A O 1
ATOM 1025 N N . LEU A 1 131 ? 8.160 -6.504 -23.558 1.00 34.69 131 LEU A N 1
ATOM 1026 C CA . LEU A 1 131 ? 7.114 -7.526 -23.649 1.00 34.69 131 LEU A CA 1
ATOM 1027 C C . LEU A 1 131 ? 6.719 -7.716 -25.117 1.00 34.69 131 LEU A C 1
ATOM 1029 O O . LEU A 1 131 ? 6.702 -6.691 -25.843 1.00 34.69 131 LEU A O 1
#

Sequence (131 aa):
MTPPKDQRLPLSQQSVFYQVVYPAGWKEAGLKTPHCNPCDHANEGYTTPTDIHDRVATRPEMRERRGFSVEPSYTGDPNVDAKIKSAYLAKLPAKSATQVNQLLAARRSDGKAIAKVEDLGFYFFSDITRL